Protein AF-A0A4R1N3R1-F1 (afdb_monomer)

Radius of gyration: 26.17 Å; Cα contacts (8 Å, |Δi|>4): 102; chains: 1; bounding box: 60×16×81 Å

Sequence (112 aa):
MNLKKDTLIFSSVMTQFKNKAIEKIGTNLRKSLLKLYGIIILFLGILYVPLIAYGTNDEIRHMTYAPIWRLKTNIVINNQPLYYTLDSNRIIITFIAITLITSALYLSISRE

Foldseek 3Di:
DPVVVVVVVVVVVVVVVVVVVLVVVLVVVLVVLVVVLVVVCCCDVAAWFWKFKAWPVRDGDDIGTGGPVCQPDQDQDPNTTIGIDTPVVVNVVVNVVSVVVSVVVNVVSVVD

pLDDT: mean 79.64, std 8.87, range [49.47, 93.44]

Solvent-accessible surface area (backbone atoms only — not comparable to full-atom values): 6261 Å² total; per-residue (Å²): 134,64,67,72,59,56,52,53,52,50,53,53,52,52,50,53,53,52,51,56,50,52,53,55,49,45,55,51,51,49,55,51,52,54,52,51,48,53,52,52,49,48,44,48,71,48,55,41,28,53,28,39,29,28,41,94,80,74,44,82,73,50,75,47,75,40,39,59,82,55,50,80,47,78,46,73,60,92,94,38,64,28,47,40,44,75,42,60,69,58,51,52,52,52,53,50,51,54,50,51,52,51,49,52,53,51,50,56,62,64,75,113

Secondary structure (DSSP, 8-state):
--HHHHHHHHHHHHHHHHHHHHHHHHHHHHHHHHHHHHHHHHIIIIISEEEEEE-TTS-EEEEEEE-GGGGG--EEETTEEEEEEE-HHHHHHHHHHHHHHHHHHHHHTT--

Structure (mmCIF, N/CA/C/O backbone):
data_AF-A0A4R1N3R1-F1
#
_entry.id   AF-A0A4R1N3R1-F1
#
loop_
_atom_site.group_PDB
_atom_site.id
_atom_site.type_symbol
_atom_site.label_atom_id
_atom_site.label_alt_id
_atom_site.label_comp_id
_atom_site.label_asym_id
_atom_site.label_entity_id
_atom_site.label_seq_id
_atom_site.pdbx_PDB_ins_code
_atom_site.Cartn_x
_atom_site.Cartn_y
_atom_site.Cartn_z
_atom_site.occupancy
_atom_site.B_iso_or_equiv
_atom_site.auth_seq_id
_atom_site.auth_comp_id
_atom_site.auth_asym_id
_atom_site.auth_atom_id
_atom_site.pdbx_PDB_model_num
ATOM 1 N N . MET A 1 1 ? -38.010 6.394 48.567 1.00 60.09 1 MET A N 1
ATOM 2 C CA . MET A 1 1 ? -37.451 6.489 47.201 1.00 60.09 1 MET A CA 1
ATOM 3 C C . MET A 1 1 ? -36.286 7.469 47.255 1.00 60.09 1 MET A C 1
ATOM 5 O O . MET A 1 1 ? -36.504 8.617 47.620 1.00 60.09 1 MET A O 1
ATOM 9 N N . ASN A 1 2 ? -35.045 6.999 47.090 1.00 73.50 2 ASN A N 1
ATOM 10 C CA . ASN A 1 2 ? -33.847 7.806 47.352 1.00 73.50 2 ASN A CA 1
ATOM 11 C C . ASN A 1 2 ? -33.326 8.388 46.031 1.00 73.50 2 ASN A C 1
ATOM 13 O O . ASN A 1 2 ? -32.424 7.836 45.406 1.00 73.50 2 ASN A O 1
ATOM 17 N N . LEU A 1 3 ? -33.925 9.512 45.630 1.00 74.12 3 LEU A N 1
ATOM 18 C CA . LEU A 1 3 ? -33.719 10.201 44.347 1.00 74.12 3 LEU A CA 1
ATOM 19 C C . LEU A 1 3 ? -32.240 10.417 43.974 1.00 74.12 3 LEU A C 1
ATOM 21 O O . LEU A 1 3 ? -31.893 10.437 42.794 1.00 74.12 3 LEU A O 1
ATOM 25 N N . LYS A 1 4 ? -31.349 10.542 44.965 1.00 75.44 4 LYS A N 1
ATOM 26 C CA . LYS A 1 4 ? -29.905 10.736 44.759 1.00 75.44 4 LYS A CA 1
ATOM 27 C C . LYS A 1 4 ? -29.178 9.455 44.327 1.00 75.44 4 LYS A C 1
ATOM 29 O O . LYS A 1 4 ? -28.208 9.512 43.578 1.00 75.44 4 LYS A O 1
ATOM 34 N N . LYS A 1 5 ? -29.639 8.290 44.791 1.00 76.06 5 LYS A N 1
ATOM 35 C CA . LYS A 1 5 ? -29.082 6.985 44.407 1.00 76.06 5 LYS A CA 1
ATOM 36 C C . LYS A 1 5 ? -29.523 6.606 42.995 1.00 76.06 5 LYS A C 1
ATOM 38 O O . LYS A 1 5 ? -28.704 6.152 42.203 1.00 76.06 5 LYS A O 1
ATOM 43 N N . ASP A 1 6 ? -30.783 6.873 42.669 1.00 76.56 6 ASP A N 1
ATOM 44 C CA . ASP A 1 6 ? -31.359 6.538 41.365 1.00 76.56 6 ASP A CA 1
ATOM 45 C C . ASP A 1 6 ? -30.745 7.394 40.240 1.00 76.56 6 ASP A C 1
ATOM 47 O O . ASP A 1 6 ? -30.438 6.888 39.161 1.00 76.56 6 ASP A O 1
ATOM 51 N N . THR A 1 7 ? -30.446 8.669 40.518 1.00 80.12 7 THR A N 1
ATOM 52 C CA . THR A 1 7 ? -29.744 9.570 39.582 1.00 80.12 7 THR A CA 1
ATOM 53 C C . THR A 1 7 ? -28.286 9.171 39.333 1.00 80.12 7 THR A C 1
ATOM 55 O O . THR A 1 7 ? -27.823 9.251 38.195 1.00 80.12 7 THR A O 1
ATOM 58 N N . LEU A 1 8 ? -27.569 8.691 40.355 1.00 81.69 8 LEU A N 1
ATOM 59 C CA . LEU A 1 8 ? -26.197 8.181 40.208 1.00 81.69 8 LEU A CA 1
ATOM 60 C C . LEU A 1 8 ? -26.137 6.879 39.399 1.00 81.69 8 LEU A C 1
ATOM 62 O O . LEU A 1 8 ? -25.240 6.699 38.577 1.00 81.69 8 LEU A O 1
ATOM 66 N N . ILE A 1 9 ? -27.099 5.978 39.608 1.00 82.94 9 ILE A N 1
ATOM 67 C CA . ILE A 1 9 ? -27.192 4.734 38.834 1.00 82.94 9 ILE A CA 1
ATOM 68 C C . ILE A 1 9 ? -27.483 5.066 37.370 1.00 82.94 9 ILE A C 1
ATOM 70 O O . ILE A 1 9 ? -26.813 4.553 36.475 1.00 82.94 9 ILE A O 1
ATOM 74 N N . PHE A 1 10 ? -28.425 5.976 37.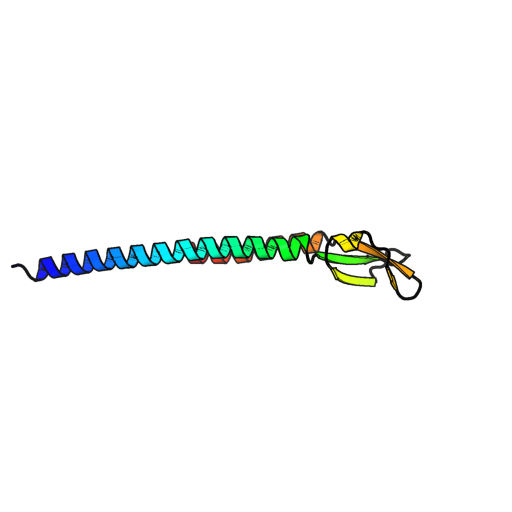117 1.00 81.81 10 PHE A N 1
ATOM 75 C CA . PHE A 1 10 ? -28.771 6.378 35.760 1.00 81.81 10 PHE A CA 1
ATOM 76 C C . PHE A 1 10 ? -27.595 7.035 35.017 1.00 81.81 10 PHE A C 1
ATOM 78 O O . PHE A 1 10 ? -27.327 6.685 33.868 1.00 81.81 10 PHE A O 1
ATOM 85 N N . SER A 1 11 ? -26.840 7.933 35.664 1.00 80.94 11 SER A N 1
ATOM 86 C CA . SER A 1 11 ? -25.677 8.577 35.033 1.00 80.94 11 SER A CA 1
ATOM 87 C C . SER A 1 11 ? -24.543 7.588 34.740 1.00 80.94 11 SER A C 1
ATOM 89 O O . SER A 1 11 ? -23.940 7.643 33.665 1.00 80.94 11 SER A O 1
ATOM 91 N N . SER A 1 12 ? -24.290 6.640 35.647 1.00 85.44 12 SER A N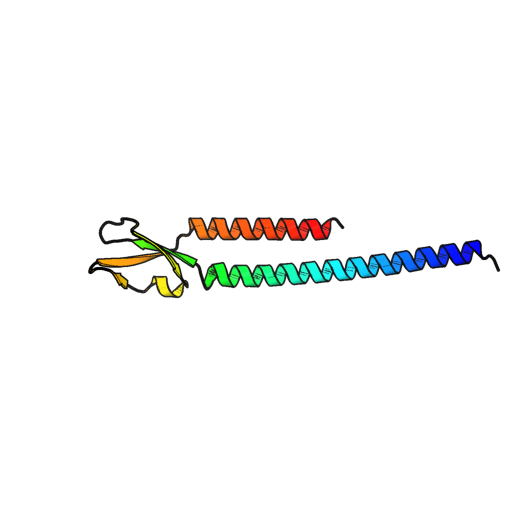 1
ATOM 92 C CA . SER A 1 12 ? -23.301 5.574 35.459 1.00 85.44 12 SER A CA 1
ATOM 93 C C . SER A 1 12 ? -23.661 4.675 34.273 1.00 85.44 12 SER A C 1
ATOM 95 O O . SER A 1 12 ? -22.837 4.465 33.380 1.00 85.44 12 SER A O 1
ATOM 97 N N . VAL A 1 13 ? -24.919 4.232 34.205 1.00 85.69 13 VAL A N 1
ATOM 98 C CA . VAL A 1 13 ? -25.436 3.400 33.111 1.00 85.69 13 VAL A CA 1
ATOM 99 C C . VAL A 1 13 ? -25.352 4.146 31.777 1.00 85.69 13 VAL A C 1
ATOM 101 O O . VAL A 1 13 ? -24.844 3.603 30.795 1.00 85.69 13 VAL A O 1
ATOM 104 N N . MET A 1 14 ? -25.760 5.417 31.737 1.00 83.62 14 MET A N 1
ATOM 105 C CA . MET A 1 14 ? 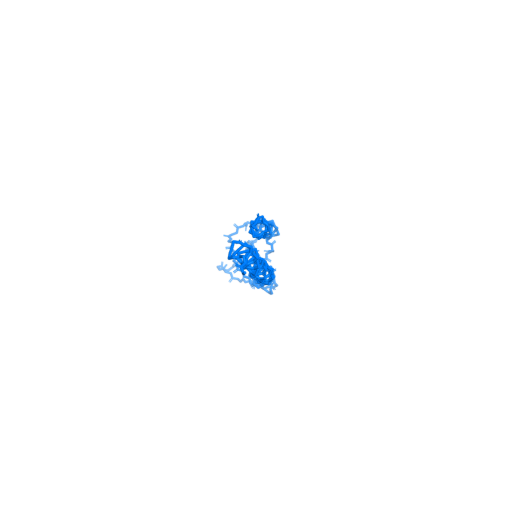-25.693 6.231 30.520 1.00 83.62 14 MET A CA 1
ATOM 106 C C . MET A 1 14 ? -24.248 6.436 30.035 1.00 83.62 14 MET A C 1
ATOM 108 O O . MET A 1 14 ? -23.975 6.390 28.834 1.00 83.62 14 MET A O 1
ATOM 112 N N . THR A 1 15 ? -23.300 6.594 30.963 1.00 85.56 15 THR A N 1
ATOM 113 C CA . THR A 1 15 ? -21.867 6.707 30.647 1.00 85.56 15 THR A CA 1
ATOM 114 C C . THR A 1 15 ? -21.322 5.404 30.058 1.00 85.56 15 THR A C 1
ATOM 116 O O . THR A 1 15 ? -20.609 5.427 29.054 1.00 85.56 15 THR A O 1
ATOM 119 N N . GLN A 1 16 ? -21.716 4.255 30.612 1.00 82.56 16 GLN A N 1
ATOM 120 C CA . GLN A 1 16 ? -21.322 2.943 30.096 1.00 82.56 16 GLN A CA 1
ATOM 121 C C . GLN A 1 16 ? -21.844 2.709 28.669 1.00 82.56 16 GLN A C 1
ATOM 123 O O . GLN A 1 16 ? -21.100 2.233 27.807 1.00 82.56 16 GLN A O 1
ATOM 128 N N . PHE A 1 17 ? -23.094 3.091 28.387 1.00 87.38 17 PHE A N 1
ATOM 129 C CA . PHE A 1 17 ? -23.659 3.007 27.038 1.00 87.38 17 PHE A CA 1
ATOM 130 C C . PHE A 1 17 ? -22.931 3.911 26.043 1.00 87.38 17 PHE A C 1
ATOM 132 O O . PHE A 1 17 ? -22.614 3.469 24.936 1.00 87.38 17 PHE A O 1
ATOM 139 N N . LYS A 1 18 ? -22.620 5.151 26.439 1.00 83.00 18 LYS A N 1
ATOM 140 C CA . LYS A 1 18 ? -21.865 6.091 25.603 1.00 83.00 18 LYS A CA 1
ATOM 141 C C . LYS A 1 18 ? -20.480 5.540 25.254 1.00 83.00 18 LYS A C 1
ATOM 143 O O . LYS A 1 18 ? -20.115 5.532 24.081 1.00 83.00 18 LYS A O 1
ATOM 148 N N . ASN A 1 19 ? -19.752 5.009 26.236 1.00 84.44 19 ASN A N 1
ATOM 149 C CA . ASN A 1 19 ? -18.418 4.443 26.017 1.00 84.44 19 ASN A CA 1
ATOM 150 C C . ASN A 1 19 ? -18.463 3.232 25.077 1.00 84.44 19 ASN A C 1
ATOM 152 O O . ASN A 1 19 ? -17.681 3.154 24.133 1.00 84.44 19 ASN A O 1
ATOM 156 N N . LYS A 1 20 ? -19.445 2.340 25.254 1.00 82.06 20 LYS A N 1
ATOM 157 C CA . LYS A 1 20 ? -19.635 1.179 24.372 1.00 82.06 20 LYS A CA 1
ATOM 158 C C . LYS A 1 20 ? -19.974 1.582 22.931 1.00 82.06 20 LYS A C 1
ATOM 160 O O . LYS A 1 20 ? -19.567 0.908 21.984 1.00 82.06 20 LYS A O 1
ATOM 165 N N . ALA A 1 21 ? -20.716 2.676 22.743 1.00 81.81 21 ALA A N 1
ATOM 166 C CA . ALA A 1 21 ? -21.002 3.216 21.416 1.00 81.81 21 ALA A CA 1
ATOM 167 C C . ALA A 1 21 ? -19.743 3.799 20.749 1.00 81.81 21 ALA A C 1
ATOM 169 O O . ALA A 1 21 ? -19.494 3.506 19.580 1.00 81.81 21 ALA A O 1
ATOM 170 N N . ILE A 1 22 ? -18.929 4.556 21.493 1.00 82.56 22 ILE A N 1
ATOM 171 C CA . ILE A 1 22 ? -17.659 5.126 21.009 1.00 82.56 22 ILE A CA 1
ATOM 172 C C . ILE A 1 22 ? -16.687 4.013 20.603 1.00 82.56 22 ILE A C 1
ATOM 174 O O . ILE A 1 22 ? -16.153 4.036 19.496 1.00 82.56 22 ILE A O 1
ATOM 178 N N . GLU A 1 23 ? -16.544 2.976 21.428 1.00 83.56 23 GLU A N 1
ATOM 179 C CA . GLU A 1 23 ? -15.693 1.819 21.132 1.00 83.56 23 GLU A CA 1
ATOM 180 C C . GLU A 1 23 ? -16.141 1.091 19.849 1.00 83.56 23 GLU A C 1
ATOM 182 O O . GLU A 1 23 ? -15.334 0.736 18.979 1.00 83.56 23 GLU A O 1
ATOM 187 N N . LYS A 1 24 ? -17.457 0.922 19.668 1.00 84.31 24 LYS A N 1
ATOM 188 C CA . LYS A 1 24 ? -18.025 0.327 18.450 1.00 84.31 24 LYS A CA 1
ATOM 189 C C . LYS A 1 24 ? -17.766 1.188 17.205 1.00 84.31 24 LYS A C 1
ATOM 191 O O . LYS A 1 24 ? -17.544 0.648 16.122 1.00 84.31 24 LYS A O 1
ATOM 196 N N . ILE A 1 25 ? -17.782 2.514 17.333 1.00 84.81 25 ILE A N 1
ATOM 197 C CA . ILE A 1 25 ? -17.457 3.435 16.233 1.00 84.81 25 ILE A CA 1
ATOM 198 C C . ILE A 1 25 ? -15.962 3.352 15.897 1.00 84.81 25 ILE A C 1
ATOM 200 O O . ILE A 1 25 ? -15.616 3.145 14.731 1.00 84.81 25 ILE A O 1
ATOM 204 N N . GLY A 1 26 ? -15.085 3.414 16.904 1.00 84.12 26 GLY A N 1
ATOM 205 C CA . GLY A 1 26 ? -13.633 3.317 16.728 1.00 84.12 26 GLY A CA 1
ATOM 206 C C . GLY A 1 26 ? -13.208 2.007 16.058 1.00 84.12 26 GLY A C 1
ATOM 207 O O . GLY A 1 26 ? -12.426 2.008 15.106 1.00 84.12 26 GLY A O 1
ATOM 208 N N . THR A 1 27 ? -13.789 0.878 16.469 1.00 85.38 27 THR A N 1
ATOM 209 C CA . THR A 1 27 ? -13.514 -0.433 15.852 1.00 85.38 27 THR A CA 1
ATOM 210 C C . THR A 1 27 ? -13.963 -0.518 14.389 1.00 85.38 27 THR A C 1
ATOM 212 O O . THR A 1 27 ? -13.243 -1.082 13.559 1.00 85.38 27 THR A O 1
ATOM 215 N N . ASN A 1 28 ? -15.113 0.060 14.031 1.00 87.75 28 ASN A N 1
ATOM 216 C CA . ASN A 1 28 ? -15.577 0.104 12.640 1.00 87.75 28 ASN A CA 1
ATOM 217 C C . ASN A 1 28 ? -14.699 1.004 11.760 1.00 87.75 28 ASN A C 1
ATOM 219 O O . ASN A 1 28 ? -14.361 0.614 10.639 1.00 87.75 28 ASN A O 1
ATOM 223 N N . LEU A 1 29 ? -14.277 2.162 12.276 1.00 88.00 29 LEU A N 1
ATOM 224 C CA . LEU A 1 29 ? -13.359 3.068 11.581 1.00 88.00 29 LEU A CA 1
ATOM 225 C C . LEU A 1 29 ? -12.017 2.392 11.289 1.00 88.00 29 LEU A C 1
ATOM 227 O O . LEU A 1 29 ? -11.558 2.418 10.149 1.00 88.00 29 LEU A O 1
ATOM 231 N N . ARG A 1 30 ? -11.433 1.695 12.272 1.00 86.12 30 ARG A N 1
ATOM 232 C CA . ARG A 1 30 ? -10.183 0.933 12.094 1.00 86.12 30 ARG A CA 1
ATOM 233 C C . ARG A 1 30 ? -10.303 -0.135 11.006 1.00 86.12 30 ARG A C 1
ATOM 235 O O . ARG A 1 30 ? -9.432 -0.240 10.145 1.00 86.12 30 ARG A O 1
ATOM 242 N N . LYS A 1 31 ? -11.404 -0.897 10.994 1.00 88.62 31 LYS A N 1
ATOM 243 C CA . LYS A 1 31 ? -11.676 -1.886 9.934 1.00 88.62 31 LYS A CA 1
ATOM 244 C C . LYS A 1 31 ? -11.777 -1.229 8.558 1.00 88.62 31 LYS A C 1
ATOM 246 O O . LYS A 1 31 ? -11.253 -1.773 7.590 1.00 88.62 31 LYS A O 1
ATOM 251 N N . SER A 1 32 ? -12.445 -0.080 8.461 1.00 90.75 32 SER A N 1
ATOM 252 C CA . SER A 1 32 ? -12.560 0.666 7.205 1.00 90.75 32 SER A CA 1
ATOM 253 C C . SER A 1 32 ? -11.205 1.190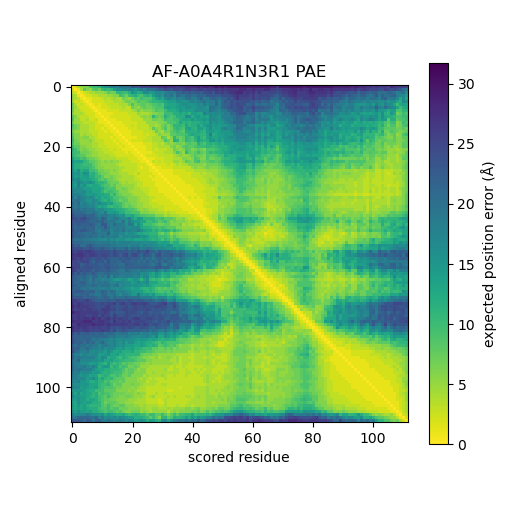 6.726 1.00 90.75 32 SER A C 1
ATOM 255 O O . SER A 1 32 ? -10.891 1.073 5.544 1.00 90.75 32 SER A O 1
ATOM 257 N N . LEU A 1 33 ? -10.378 1.701 7.642 1.00 90.19 33 LEU A N 1
ATOM 258 C CA . LEU A 1 33 ? -9.038 2.207 7.344 1.00 90.19 33 LEU A CA 1
ATOM 259 C C . LEU A 1 33 ? -8.135 1.107 6.768 1.00 90.19 33 LEU A C 1
ATOM 261 O O . LEU A 1 33 ? -7.479 1.319 5.753 1.00 90.19 33 LEU A O 1
ATOM 265 N N . LEU A 1 34 ? -8.158 -0.093 7.358 1.00 89.75 34 LEU A N 1
ATOM 266 C CA . LEU A 1 34 ? -7.391 -1.242 6.861 1.00 89.75 34 LEU A CA 1
ATOM 267 C C . LEU A 1 34 ? -7.853 -1.705 5.472 1.00 89.75 34 LEU A C 1
ATOM 269 O O . LEU A 1 34 ? -7.026 -2.045 4.628 1.00 89.75 34 LEU A O 1
ATOM 273 N N . LYS A 1 35 ? -9.166 -1.687 5.206 1.00 92.38 35 LYS A N 1
ATOM 274 C CA . LYS A 1 35 ? -9.700 -1.990 3.868 1.00 92.38 35 LYS A CA 1
ATOM 275 C C . LYS A 1 35 ? -9.230 -0.967 2.837 1.00 92.38 35 LYS A C 1
ATOM 277 O O . LYS A 1 35 ? -8.779 -1.353 1.762 1.00 92.38 35 LYS A O 1
ATOM 282 N N . LEU A 1 36 ? -9.311 0.322 3.174 1.00 91.44 36 LEU A N 1
ATOM 283 C CA . LEU A 1 36 ? -8.863 1.411 2.308 1.00 91.44 36 LEU A CA 1
ATOM 284 C C . LEU A 1 36 ? -7.361 1.300 2.013 1.00 91.44 36 LEU A C 1
ATOM 286 O O . LEU A 1 36 ? -6.956 1.414 0.861 1.00 91.44 36 LEU A O 1
ATOM 290 N N . TYR A 1 37 ? -6.554 1.000 3.032 1.00 89.38 37 TYR A N 1
ATOM 291 C CA . TYR A 1 37 ? -5.125 0.739 2.879 1.00 89.38 37 TYR A CA 1
ATOM 292 C C . TYR A 1 37 ? -4.850 -0.394 1.885 1.00 89.38 37 TYR A C 1
ATOM 294 O O . TYR A 1 37 ? -4.071 -0.211 0.952 1.00 89.38 37 TYR A O 1
ATOM 302 N N . GLY A 1 38 ? -5.540 -1.532 2.022 1.00 87.38 38 GLY A N 1
ATOM 303 C CA . GLY A 1 38 ? -5.405 -2.652 1.086 1.00 87.38 38 GLY A CA 1
ATOM 304 C C . GLY A 1 38 ? -5.747 -2.272 -0.360 1.00 87.38 38 GLY A C 1
ATOM 305 O O . GLY A 1 38 ? -5.022 -2.644 -1.280 1.00 87.38 38 GLY A O 1
ATOM 306 N N . ILE A 1 39 ? -6.806 -1.480 -0.561 1.00 91.06 39 ILE A N 1
ATOM 307 C CA . ILE A 1 39 ? -7.194 -0.970 -1.885 1.00 91.06 39 ILE A CA 1
ATOM 308 C C . ILE A 1 39 ? -6.094 -0.067 -2.456 1.00 91.06 39 ILE A C 1
ATOM 310 O O . ILE A 1 39 ? -5.657 -0.277 -3.584 1.00 91.06 39 ILE A O 1
ATOM 314 N N . ILE A 1 40 ? -5.604 0.902 -1.682 1.00 87.12 40 ILE A N 1
ATOM 315 C CA . ILE A 1 40 ? -4.565 1.845 -2.126 1.00 87.12 40 ILE A CA 1
ATOM 316 C C . ILE A 1 40 ? -3.286 1.105 -2.527 1.00 87.12 40 ILE A C 1
ATOM 318 O O . ILE A 1 40 ? -2.728 1.372 -3.591 1.00 87.12 40 ILE A O 1
ATOM 322 N N . ILE A 1 41 ? -2.848 0.151 -1.703 1.00 86.25 41 ILE A N 1
ATOM 323 C CA . ILE A 1 41 ? -1.674 -0.686 -1.969 1.00 86.25 41 ILE A CA 1
ATOM 324 C C . ILE A 1 41 ? -1.844 -1.466 -3.278 1.00 86.25 41 ILE A C 1
ATOM 326 O O . ILE A 1 41 ? -0.913 -1.539 -4.074 1.00 86.25 41 ILE A O 1
ATOM 330 N N . LEU A 1 42 ? -3.032 -2.016 -3.535 1.00 84.38 42 LEU A N 1
ATOM 331 C CA . LEU A 1 42 ? -3.314 -2.752 -4.766 1.00 84.38 42 LEU A CA 1
ATOM 332 C C . LEU A 1 42 ? -3.260 -1.842 -6.004 1.00 84.38 42 LEU A C 1
ATOM 334 O O . LEU A 1 42 ? -2.641 -2.198 -7.008 1.00 84.38 42 LEU A O 1
ATOM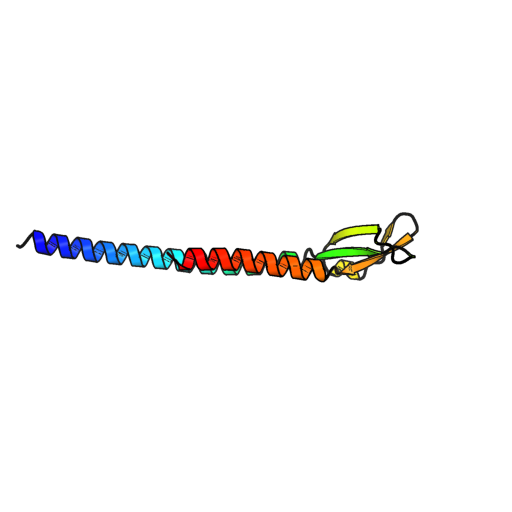 338 N N . PHE A 1 43 ? -3.847 -0.645 -5.931 1.00 83.81 43 PHE A N 1
ATOM 339 C CA . PHE A 1 43 ? -3.812 0.309 -7.042 1.00 83.81 43 PHE A CA 1
ATOM 340 C C . PHE A 1 43 ? -2.399 0.838 -7.316 1.00 83.81 43 PHE A C 1
ATOM 342 O O . PHE A 1 43 ? -1.959 0.831 -8.464 1.00 83.81 43 PHE A O 1
ATOM 349 N N . LEU A 1 44 ? -1.657 1.243 -6.286 1.00 77.50 44 LEU A N 1
ATOM 350 C CA . LEU A 1 44 ? -0.320 1.825 -6.455 1.00 77.50 44 LEU A CA 1
ATOM 351 C C . LEU A 1 44 ? 0.782 0.777 -6.664 1.00 77.50 44 LEU A C 1
ATOM 353 O O . LEU A 1 44 ? 1.792 1.066 -7.295 1.00 77.50 44 LEU A O 1
ATOM 357 N N . GLY A 1 45 ? 0.601 -0.443 -6.158 1.00 68.00 45 GLY A N 1
ATOM 358 C CA . GLY A 1 45 ? 1.585 -1.519 -6.275 1.00 68.00 45 GLY A CA 1
ATOM 359 C C . GLY A 1 45 ? 1.454 -2.368 -7.538 1.00 68.00 45 GLY A C 1
ATOM 360 O O . GLY A 1 45 ? 2.430 -2.989 -7.948 1.00 68.00 45 GLY A O 1
ATOM 361 N N . ILE A 1 46 ? 0.268 -2.416 -8.156 1.00 70.19 46 ILE A N 1
ATOM 362 C CA . ILE A 1 46 ? -0.009 -3.315 -9.291 1.00 70.19 46 ILE A CA 1
ATOM 363 C C . ILE A 1 46 ? -0.504 -2.534 -10.510 1.00 70.19 46 ILE A C 1
ATOM 365 O O . ILE A 1 46 ? -0.029 -2.748 -11.629 1.00 70.19 46 ILE A O 1
ATOM 369 N N . LEU A 1 47 ? -1.459 -1.623 -10.308 1.00 78.19 47 LEU A N 1
ATOM 370 C CA . LEU A 1 47 ? -2.148 -0.945 -11.409 1.00 78.19 47 LEU A CA 1
ATOM 371 C C . LEU A 1 47 ? -1.426 0.317 -11.888 1.00 78.19 47 LEU A C 1
ATOM 373 O O . LEU A 1 47 ? -1.633 0.710 -13.030 1.00 78.19 47 LEU A O 1
ATOM 377 N N . TYR A 1 48 ? -0.599 0.955 -11.060 1.00 80.06 48 TYR A N 1
ATOM 378 C CA . TYR A 1 48 ? 0.028 2.236 -11.395 1.00 80.06 48 TYR A CA 1
ATOM 379 C C . TYR A 1 48 ? 1.409 2.370 -10.738 1.00 80.06 48 TYR A C 1
ATOM 381 O O . TYR A 1 48 ? 1.576 3.036 -9.719 1.00 80.06 48 TYR A O 1
ATOM 389 N N . VAL A 1 49 ? 2.409 1.714 -11.329 1.00 80.44 49 VAL A N 1
ATOM 390 C CA . VAL A 1 49 ? 3.786 1.693 -10.823 1.00 80.44 49 VAL A CA 1
ATOM 391 C C . VAL A 1 49 ? 4.664 2.730 -11.538 1.00 80.44 49 VAL A C 1
ATOM 393 O O . VAL A 1 49 ? 4.459 3.007 -12.724 1.00 80.44 49 VAL A O 1
ATOM 396 N N . PRO A 1 50 ? 5.644 3.329 -10.841 1.00 81.12 50 PRO A N 1
ATOM 397 C CA . PRO A 1 50 ? 6.629 4.197 -11.467 1.00 81.12 50 PRO A CA 1
ATOM 398 C C . PRO A 1 50 ? 7.538 3.376 -12.387 1.00 81.12 50 PRO A C 1
ATOM 400 O O . PRO A 1 50 ? 8.171 2.405 -11.965 1.00 81.12 50 PRO A O 1
ATOM 403 N N . LEU A 1 51 ? 7.599 3.785 -13.650 1.00 79.38 51 LEU A N 1
ATOM 404 C CA . LEU A 1 51 ? 8.456 3.206 -14.671 1.00 79.38 51 LEU A CA 1
ATOM 405 C C . LEU A 1 51 ? 9.496 4.230 -15.129 1.00 79.38 51 LEU A C 1
ATOM 407 O O . LEU A 1 51 ? 9.177 5.399 -15.380 1.00 79.38 51 LEU A O 1
ATOM 411 N N . ILE A 1 52 ? 10.732 3.767 -15.279 1.00 79.56 52 ILE A N 1
ATOM 412 C CA . ILE A 1 52 ? 11.832 4.529 -15.868 1.00 79.56 52 ILE A CA 1
ATOM 413 C C . ILE A 1 52 ? 11.985 4.073 -17.313 1.00 79.56 52 ILE A C 1
ATOM 415 O O . ILE A 1 52 ? 12.074 2.877 -17.581 1.00 79.56 52 ILE A O 1
ATOM 419 N N . ALA A 1 53 ? 11.983 5.023 -18.245 1.00 76.06 53 ALA A N 1
ATOM 420 C CA . ALA A 1 53 ? 12.244 4.755 -19.649 1.00 76.06 53 ALA A CA 1
ATOM 421 C C . ALA A 1 53 ? 13.717 5.043 -19.963 1.00 76.06 53 ALA A C 1
ATOM 423 O O . ALA A 1 53 ? 14.176 6.184 -19.819 1.00 76.06 53 ALA A O 1
ATOM 424 N N . TYR A 1 54 ? 14.434 4.015 -20.411 1.00 73.94 54 TYR A N 1
ATOM 425 C CA . TYR A 1 54 ? 15.826 4.122 -20.845 1.00 73.94 54 TYR A CA 1
ATOM 426 C C . TYR A 1 54 ? 15.921 4.250 -22.364 1.00 73.94 54 TYR A C 1
ATOM 428 O O . TYR A 1 54 ? 15.181 3.587 -23.093 1.00 73.94 54 TYR A O 1
ATOM 436 N N . GLY A 1 55 ? 16.818 5.122 -22.832 1.00 72.69 55 GLY A N 1
ATOM 437 C CA . GLY A 1 55 ? 17.219 5.192 -24.239 1.00 72.69 55 GLY A CA 1
ATOM 438 C C . GLY A 1 55 ? 18.349 4.214 -24.577 1.00 72.69 55 GLY A C 1
ATOM 439 O O . GLY A 1 55 ? 18.836 3.485 -23.721 1.00 72.69 55 GLY A O 1
ATOM 440 N N . THR A 1 56 ? 18.821 4.244 -25.824 1.00 70.88 56 THR A N 1
ATOM 441 C CA . THR A 1 56 ? 19.833 3.315 -26.366 1.00 70.88 56 THR A CA 1
ATOM 442 C C . THR A 1 56 ? 21.202 3.343 -25.662 1.00 70.88 56 THR A C 1
ATOM 444 O O . THR A 1 56 ? 21.984 2.420 -25.854 1.00 70.88 56 THR A O 1
ATOM 447 N N . ASN A 1 57 ? 21.485 4.375 -24.857 1.00 74.88 57 ASN A N 1
ATOM 448 C CA . ASN A 1 57 ? 22.738 4.559 -24.108 1.00 74.88 57 ASN A CA 1
ATOM 449 C C . ASN A 1 57 ? 22.556 4.412 -22.581 1.00 74.88 57 ASN A C 1
ATOM 451 O O . ASN A 1 57 ? 23.321 5.002 -21.825 1.00 74.88 57 ASN A O 1
ATOM 455 N N . ASP A 1 58 ? 21.496 3.743 -22.111 1.00 67.50 58 ASP A N 1
ATOM 456 C CA . ASP A 1 58 ? 21.115 3.679 -20.682 1.00 67.50 58 ASP A CA 1
ATOM 457 C C . ASP A 1 58 ? 20.876 5.051 -20.020 1.00 67.50 58 ASP A C 1
ATOM 459 O O . ASP A 1 58 ? 20.775 5.189 -18.799 1.00 67.50 58 ASP A O 1
ATOM 463 N N . GLU A 1 59 ? 20.707 6.094 -20.830 1.00 73.75 59 GLU A N 1
ATOM 464 C CA . GLU A 1 59 ? 20.330 7.418 -20.358 1.00 73.75 59 GLU A CA 1
ATOM 465 C C . GLU A 1 59 ? 18.858 7.416 -19.927 1.00 73.75 59 GLU A C 1
ATOM 467 O O . GLU A 1 59 ? 17.962 7.020 -20.686 1.00 73.75 59 GLU A O 1
ATOM 472 N N . ILE A 1 60 ? 18.603 7.895 -18.705 1.00 71.88 60 ILE A N 1
ATOM 473 C CA . ILE A 1 60 ? 17.252 8.113 -18.183 1.00 71.88 60 ILE A CA 1
ATOM 474 C C . ILE A 1 60 ? 16.619 9.249 -18.987 1.00 71.88 60 ILE A C 1
ATOM 476 O O . ILE A 1 60 ? 16.970 10.414 -18.804 1.00 71.88 60 ILE A O 1
ATOM 480 N N . ARG A 1 61 ? 15.675 8.923 -19.876 1.00 72.44 61 ARG A N 1
ATOM 481 C CA . ARG A 1 61 ? 15.006 9.936 -20.708 1.00 72.44 61 ARG A CA 1
ATOM 482 C C . ARG A 1 61 ? 13.750 10.490 -20.071 1.00 72.44 61 ARG A C 1
ATOM 484 O O . ARG A 1 61 ? 13.484 11.684 -20.166 1.00 72.44 61 ARG A O 1
ATOM 491 N N . HIS A 1 62 ? 12.939 9.619 -19.482 1.00 74.19 62 HIS A N 1
ATOM 492 C CA . HIS A 1 62 ? 11.636 10.018 -18.973 1.00 74.19 62 HIS A CA 1
ATOM 493 C C . HIS A 1 62 ? 11.152 9.070 -17.880 1.00 74.19 62 HIS A C 1
ATOM 495 O O . HIS A 1 62 ? 11.383 7.863 -17.930 1.00 74.19 62 HIS A O 1
ATOM 501 N N . MET A 1 63 ? 10.420 9.625 -16.918 1.00 74.06 63 MET A N 1
ATOM 502 C CA . MET A 1 63 ? 9.761 8.872 -15.862 1.00 74.06 63 MET A CA 1
ATOM 503 C C . MET A 1 63 ? 8.247 8.951 -16.057 1.00 74.06 63 MET A C 1
ATOM 505 O O . MET A 1 63 ? 7.695 10.035 -16.229 1.00 74.06 63 MET A O 1
ATOM 509 N N . THR A 1 64 ? 7.558 7.814 -16.049 1.00 77.94 64 THR A N 1
ATOM 510 C CA . THR A 1 64 ? 6.098 7.779 -16.204 1.00 77.94 64 THR A CA 1
ATOM 511 C C . THR A 1 64 ? 5.471 6.810 -15.217 1.00 77.94 64 THR A C 1
ATOM 513 O O . THR A 1 64 ? 6.110 5.855 -14.790 1.00 77.94 64 THR A O 1
ATOM 516 N N . TYR A 1 65 ? 4.218 7.047 -14.849 1.00 79.31 65 TYR A N 1
ATOM 517 C CA . TYR A 1 65 ? 3.447 6.087 -14.071 1.00 79.31 65 TYR A CA 1
ATOM 518 C C . TYR A 1 65 ? 2.576 5.287 -15.023 1.00 79.31 65 TYR A C 1
ATOM 520 O O . TYR A 1 65 ? 1.795 5.857 -15.786 1.00 79.31 65 TYR A O 1
ATOM 528 N N . ALA A 1 66 ? 2.727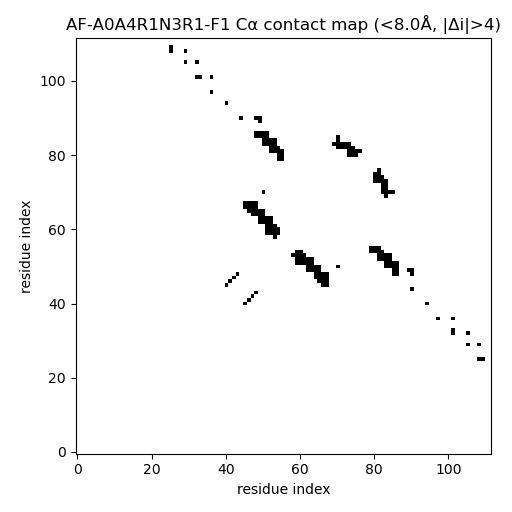 3.970 -14.992 1.00 80.00 66 ALA A N 1
ATOM 529 C CA . ALA A 1 66 ? 1.962 3.090 -15.852 1.00 80.00 66 ALA A CA 1
ATOM 530 C C . ALA A 1 66 ? 1.687 1.759 -15.148 1.00 80.00 66 ALA A C 1
ATOM 532 O O . ALA A 1 66 ? 2.368 1.397 -14.189 1.00 80.00 66 ALA A O 1
ATOM 533 N N . PRO A 1 67 ? 0.695 1.000 -15.616 1.00 80.44 67 PRO A N 1
ATOM 534 C CA . PRO A 1 67 ? 0.444 -0.318 -15.068 1.00 80.44 67 PRO A CA 1
ATOM 535 C C . PRO A 1 67 ? 1.591 -1.294 -15.327 1.00 80.44 67 PRO A C 1
ATOM 537 O O . PRO A 1 67 ? 2.254 -1.237 -16.366 1.00 80.44 67 PRO A O 1
ATOM 540 N N . ILE A 1 68 ? 1.768 -2.249 -14.408 1.00 78.94 68 ILE A N 1
ATOM 541 C CA . ILE A 1 68 ? 2.901 -3.186 -14.410 1.00 78.94 68 ILE A CA 1
ATOM 542 C C . ILE A 1 68 ? 3.001 -4.013 -15.705 1.00 78.94 68 ILE A C 1
ATOM 544 O O . ILE A 1 68 ? 4.093 -4.365 -16.142 1.00 78.94 68 ILE A O 1
ATOM 548 N N . TRP A 1 69 ? 1.888 -4.269 -16.401 1.00 75.88 69 TRP A N 1
ATOM 549 C CA . TRP A 1 69 ? 1.896 -5.008 -17.671 1.00 75.88 69 TRP A CA 1
ATOM 550 C C . TRP A 1 69 ? 2.540 -4.252 -18.845 1.00 75.88 69 TRP A C 1
ATOM 552 O O . TRP A 1 69 ? 2.857 -4.878 -19.855 1.00 75.88 69 TRP A O 1
ATOM 562 N N . ARG A 1 70 ? 2.796 -2.940 -18.731 1.00 73.38 70 ARG A N 1
ATOM 563 C CA . ARG A 1 70 ? 3.558 -2.174 -19.738 1.00 73.38 70 ARG A CA 1
ATOM 564 C C . ARG A 1 70 ? 5.074 -2.386 -19.672 1.00 73.38 70 ARG A C 1
ATOM 566 O O . ARG A 1 70 ? 5.776 -1.958 -20.580 1.00 73.38 70 ARG A O 1
ATOM 573 N N . LEU A 1 71 ? 5.589 -3.103 -18.671 1.00 68.81 71 LEU A N 1
ATOM 574 C CA . LEU A 1 71 ? 7.023 -3.413 -18.560 1.00 68.81 71 LEU A CA 1
ATOM 575 C C . LEU A 1 71 ? 7.591 -4.189 -19.758 1.00 68.81 71 LEU A C 1
ATOM 577 O O . LEU A 1 71 ? 8.783 -4.116 -20.021 1.00 68.81 71 LEU A O 1
ATOM 581 N N . LYS A 1 72 ? 6.756 -4.936 -20.490 1.00 64.19 72 LYS A N 1
ATOM 582 C CA . LYS A 1 72 ? 7.195 -5.767 -21.625 1.00 64.19 72 LYS A CA 1
ATOM 583 C C . LYS A 1 72 ? 7.015 -5.108 -22.995 1.00 64.19 72 LYS A C 1
ATOM 585 O O . LYS A 1 72 ? 7.245 -5.760 -24.009 1.00 64.19 72 LYS A O 1
ATOM 590 N N . THR A 1 73 ? 6.565 -3.856 -23.053 1.00 64.00 73 THR A N 1
ATOM 591 C CA . THR A 1 73 ? 6.322 -3.182 -24.333 1.00 64.00 73 THR A CA 1
ATOM 592 C C . THR A 1 73 ? 7.532 -2.357 -24.745 1.00 64.00 73 THR A C 1
ATOM 594 O O . THR A 1 73 ? 7.875 -1.396 -24.060 1.00 64.00 73 THR A O 1
ATOM 597 N N . ASN A 1 74 ? 8.127 -2.695 -25.890 1.00 64.00 74 ASN A N 1
ATOM 598 C CA . ASN A 1 74 ? 9.081 -1.824 -26.571 1.00 64.00 74 ASN A CA 1
ATOM 599 C C . ASN A 1 74 ? 8.287 -0.693 -27.221 1.00 64.00 74 ASN A C 1
ATOM 601 O O . ASN A 1 74 ? 7.505 -0.939 -28.142 1.00 64.00 74 ASN A O 1
ATOM 605 N N . ILE A 1 75 ? 8.449 0.529 -26.724 1.00 67.25 75 ILE A N 1
ATOM 606 C CA . ILE A 1 75 ? 7.795 1.701 -27.308 1.00 67.25 75 ILE A CA 1
ATOM 607 C C . ILE A 1 75 ? 8.862 2.494 -28.049 1.00 67.25 75 ILE A C 1
ATOM 609 O O . ILE A 1 75 ? 9.896 2.836 -27.484 1.00 67.25 75 ILE A O 1
ATOM 613 N N . VAL A 1 76 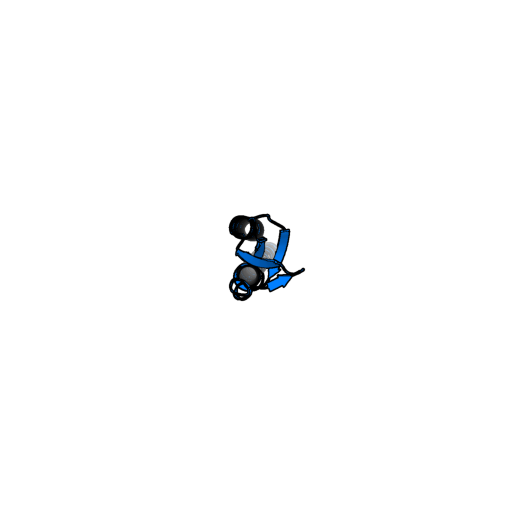? 8.624 2.775 -29.327 1.00 62.59 76 VAL A N 1
ATOM 614 C CA . VAL A 1 76 ? 9.509 3.630 -30.120 1.00 62.59 76 VAL A CA 1
ATOM 615 C C . VAL A 1 76 ? 8.993 5.060 -30.010 1.00 62.59 76 VAL A C 1
ATOM 617 O O . VAL A 1 76 ? 7.891 5.353 -30.469 1.00 62.59 76 VAL A O 1
ATOM 620 N N . ILE A 1 77 ? 9.770 5.950 -29.394 1.00 64.38 77 ILE A N 1
ATOM 621 C CA . ILE A 1 77 ? 9.485 7.393 -29.356 1.00 64.38 77 ILE A CA 1
ATOM 622 C C . ILE A 1 77 ? 10.666 8.093 -30.026 1.00 64.38 77 ILE A C 1
ATOM 624 O O . ILE A 1 77 ? 11.816 7.837 -29.676 1.00 64.38 77 ILE A O 1
ATOM 628 N N . ASN A 1 78 ? 10.397 8.954 -31.011 1.00 63.66 78 ASN A N 1
ATOM 629 C CA . ASN A 1 78 ? 11.421 9.672 -31.785 1.00 63.66 78 ASN A CA 1
ATOM 630 C C . ASN A 1 78 ? 12.505 8.752 -32.394 1.00 63.66 78 ASN A C 1
ATOM 632 O O . ASN A 1 78 ? 13.696 9.026 -32.266 1.00 63.66 78 ASN A O 1
ATOM 636 N N . ASN A 1 79 ? 12.102 7.655 -33.048 1.00 64.69 79 ASN A N 1
ATOM 637 C CA . ASN A 1 79 ? 13.000 6.679 -33.693 1.00 64.69 79 ASN A CA 1
ATOM 638 C C . ASN A 1 79 ? 13.988 5.944 -32.765 1.00 64.69 79 ASN A C 1
ATOM 640 O O . ASN A 1 79 ? 14.883 5.260 -33.258 1.00 64.69 79 ASN A O 1
ATOM 644 N N . GLN A 1 80 ? 13.823 6.027 -31.442 1.00 61.94 80 GLN A N 1
ATOM 645 C CA . GLN A 1 80 ? 14.644 5.281 -30.489 1.00 61.94 80 GLN A CA 1
ATOM 646 C C . GLN A 1 80 ? 13.805 4.250 -29.725 1.00 61.94 80 GLN A C 1
ATOM 648 O O . GLN A 1 80 ? 12.705 4.584 -29.271 1.00 61.94 80 GLN A O 1
ATOM 653 N N . PRO A 1 81 ? 14.289 3.001 -29.580 1.00 64.56 81 PRO A N 1
ATOM 654 C CA . PRO A 1 81 ? 13.620 2.007 -28.756 1.00 64.56 81 PRO A CA 1
ATOM 655 C C . PRO A 1 81 ? 13.757 2.405 -27.284 1.00 64.56 81 PRO A C 1
ATOM 657 O O . PRO A 1 81 ? 14.871 2.541 -26.781 1.00 64.56 81 PRO A O 1
ATOM 660 N N . LEU A 1 82 ? 12.629 2.602 -26.602 1.00 69.38 82 LEU A N 1
ATOM 661 C CA . LEU A 1 82 ? 12.596 2.756 -25.153 1.00 69.38 82 LEU A CA 1
ATOM 662 C C . LEU A 1 82 ? 12.169 1.452 -24.500 1.00 69.38 82 LEU A C 1
ATOM 664 O O . LEU A 1 82 ? 11.183 0.823 -24.901 1.00 69.38 82 LEU A O 1
ATOM 668 N N . TYR A 1 83 ? 12.897 1.105 -23.447 1.00 72.31 83 TYR A N 1
ATOM 669 C CA . TYR A 1 83 ? 12.579 -0.007 -22.568 1.00 72.31 83 TYR A CA 1
ATOM 670 C C . TYR A 1 83 ? 12.173 0.554 -21.211 1.00 72.31 83 TYR A C 1
ATOM 672 O O . TYR A 1 83 ? 12.841 1.441 -20.671 1.00 72.31 83 TYR A O 1
ATOM 680 N N . TYR A 1 84 ? 11.060 0.057 -20.676 1.00 75.75 84 TYR A N 1
ATOM 681 C CA . TYR A 1 84 ? 10.598 0.430 -19.346 1.00 75.75 84 TYR A CA 1
ATOM 682 C C . TYR A 1 84 ? 11.153 -0.534 -18.313 1.00 75.75 84 TYR A C 1
ATOM 684 O O . TYR A 1 84 ? 10.992 -1.747 -18.433 1.00 75.75 84 TYR A O 1
ATOM 692 N N . THR A 1 85 ? 11.729 0.011 -17.253 1.00 78.12 85 THR A N 1
ATOM 693 C CA . THR A 1 85 ? 12.056 -0.741 -16.046 1.00 78.12 85 THR A CA 1
ATOM 694 C C . THR A 1 85 ? 11.241 -0.223 -14.876 1.00 78.12 85 THR A C 1
ATOM 696 O O . THR A 1 85 ? 10.731 0.899 -14.872 1.00 78.12 85 THR A O 1
ATOM 699 N N . LEU A 1 86 ? 11.098 -1.076 -13.873 1.00 82.00 86 LEU A N 1
ATOM 700 C CA . LEU A 1 86 ? 10.368 -0.761 -12.662 1.00 82.00 86 LEU A CA 1
ATOM 701 C C . LEU A 1 86 ? 11.286 0.014 -11.707 1.00 82.00 86 LEU A C 1
ATOM 703 O O . LEU A 1 86 ? 12.373 -0.459 -11.374 1.00 82.00 86 LEU A O 1
ATOM 707 N N . ASP A 1 87 ? 10.847 1.190 -11.253 1.00 83.38 87 ASP A N 1
ATOM 708 C CA . ASP A 1 87 ? 11.567 1.973 -10.241 1.00 83.38 87 ASP A CA 1
ATOM 709 C C . ASP A 1 87 ? 11.271 1.407 -8.846 1.00 83.38 87 ASP A C 1
ATOM 711 O O . ASP A 1 87 ? 10.374 1.858 -8.125 1.00 83.38 87 ASP A O 1
ATOM 715 N N . SER A 1 88 ? 12.008 0.359 -8.480 1.00 80.38 88 SER A N 1
ATOM 716 C CA . SER A 1 88 ? 11.835 -0.351 -7.210 1.00 80.38 88 SER A CA 1
ATOM 717 C C . SER A 1 88 ? 12.037 0.562 -6.002 1.00 80.38 88 SER A C 1
ATOM 719 O O . SER A 1 88 ? 11.299 0.445 -5.023 1.00 80.38 88 SER A O 1
ATOM 721 N N . ASN A 1 89 ? 12.970 1.513 -6.084 1.00 83.69 89 ASN A N 1
ATOM 722 C CA . ASN A 1 89 ? 13.258 2.457 -5.008 1.00 83.69 89 ASN A CA 1
ATOM 723 C C . ASN A 1 89 ? 12.027 3.297 -4.678 1.00 83.69 89 ASN A C 1
ATOM 725 O O . ASN A 1 89 ? 11.636 3.403 -3.515 1.00 83.69 89 ASN A O 1
ATOM 729 N N . ARG A 1 90 ? 11.373 3.862 -5.696 1.00 82.88 90 ARG A N 1
ATOM 730 C CA . ARG A 1 90 ? 10.159 4.652 -5.473 1.00 82.88 90 ARG A CA 1
ATOM 731 C C . ARG A 1 90 ? 8.992 3.816 -5.004 1.00 82.88 90 ARG A C 1
ATOM 733 O O . ARG A 1 90 ? 8.272 4.280 -4.129 1.00 82.88 90 ARG A O 1
ATOM 740 N N . ILE A 1 91 ? 8.824 2.601 -5.523 1.00 83.62 91 ILE A N 1
ATOM 741 C CA . ILE A 1 91 ? 7.796 1.693 -5.008 1.00 83.62 91 ILE A CA 1
ATOM 742 C C . ILE A 1 91 ? 8.006 1.483 -3.510 1.00 83.62 91 ILE A C 1
ATOM 744 O O . ILE A 1 91 ? 7.093 1.737 -2.731 1.00 83.62 91 ILE A O 1
ATOM 748 N N . ILE A 1 92 ? 9.215 1.117 -3.088 1.00 86.31 92 ILE A N 1
ATOM 749 C CA . ILE A 1 92 ? 9.535 0.898 -1.674 1.00 86.31 92 ILE A CA 1
ATOM 750 C C . ILE A 1 92 ? 9.241 2.154 -0.844 1.00 86.31 92 ILE A C 1
ATOM 752 O O . ILE A 1 92 ? 8.560 2.062 0.177 1.00 86.31 92 ILE A O 1
ATOM 756 N N . ILE A 1 93 ? 9.675 3.334 -1.297 1.00 87.62 93 ILE A N 1
ATOM 757 C CA . ILE A 1 93 ? 9.418 4.605 -0.601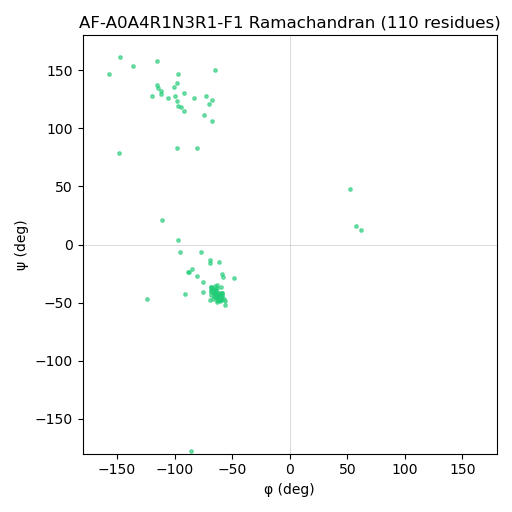 1.00 87.62 93 ILE A CA 1
ATOM 758 C C . ILE A 1 93 ? 7.914 4.878 -0.483 1.00 87.62 93 ILE A C 1
ATOM 760 O O . ILE A 1 93 ? 7.438 5.222 0.599 1.00 87.62 93 ILE A O 1
ATOM 764 N N . THR A 1 94 ? 7.148 4.700 -1.560 1.00 86.56 94 THR A N 1
ATOM 765 C CA . THR A 1 94 ? 5.693 4.893 -1.564 1.00 86.56 94 THR A CA 1
ATOM 766 C C . THR A 1 94 ? 5.003 3.920 -0.609 1.00 86.56 94 THR A C 1
ATOM 768 O O . THR A 1 94 ? 4.162 4.340 0.185 1.00 86.56 94 THR A O 1
ATOM 771 N N . PHE A 1 95 ? 5.390 2.643 -0.617 1.00 87.06 95 PHE A N 1
ATOM 772 C CA . PHE A 1 95 ? 4.864 1.637 0.306 1.00 87.06 95 PHE A CA 1
ATOM 773 C C . PHE A 1 95 ? 5.153 1.998 1.765 1.00 87.06 95 PHE A C 1
ATOM 775 O O . PHE A 1 95 ? 4.241 1.974 2.594 1.00 87.06 95 PHE A O 1
ATOM 782 N N . ILE A 1 96 ? 6.391 2.384 2.082 1.00 89.88 96 ILE A N 1
ATOM 783 C CA . ILE A 1 96 ? 6.782 2.800 3.434 1.00 89.88 96 ILE A CA 1
ATOM 784 C C . ILE A 1 96 ? 5.983 4.032 3.864 1.00 89.88 96 ILE A C 1
ATOM 786 O O . ILE A 1 96 ? 5.414 4.036 4.954 1.00 89.88 96 ILE A O 1
ATOM 790 N N . ALA A 1 97 ? 5.881 5.051 3.009 1.00 90.12 97 ALA A N 1
ATOM 791 C CA . ALA A 1 97 ? 5.154 6.278 3.318 1.00 90.12 97 ALA A CA 1
ATOM 792 C C . ALA A 1 97 ? 3.672 6.008 3.625 1.00 90.12 97 ALA A C 1
ATOM 794 O O . ALA A 1 97 ? 3.159 6.454 4.652 1.00 90.12 97 ALA A O 1
ATOM 795 N N . ILE A 1 98 ? 2.990 5.226 2.784 1.00 89.06 98 ILE A N 1
ATOM 796 C CA . ILE A 1 98 ? 1.574 4.880 2.986 1.00 89.06 98 ILE A CA 1
ATOM 797 C C . ILE A 1 98 ? 1.402 4.041 4.254 1.00 89.06 98 ILE A C 1
ATOM 799 O O . ILE A 1 98 ? 0.462 4.269 5.021 1.00 89.06 98 ILE A O 1
ATOM 803 N N . THR A 1 99 ? 2.317 3.102 4.505 1.00 90.06 99 THR A N 1
ATOM 804 C CA . THR A 1 99 ? 2.309 2.275 5.719 1.00 90.06 99 THR A CA 1
ATOM 805 C C . THR A 1 99 ? 2.455 3.135 6.969 1.00 90.06 99 THR A C 1
ATOM 807 O O . THR A 1 99 ? 1.695 2.958 7.920 1.00 90.06 99 THR A O 1
ATOM 810 N N . LEU A 1 100 ? 3.382 4.097 6.969 1.00 93.44 100 LEU A N 1
ATOM 811 C CA . LEU A 1 100 ? 3.600 5.015 8.087 1.00 93.44 100 LEU A CA 1
ATOM 812 C C . LEU A 1 100 ? 2.379 5.900 8.342 1.00 93.44 100 LEU A C 1
ATOM 814 O O . LEU A 1 100 ? 1.924 5.981 9.480 1.00 93.44 100 LEU A O 1
ATOM 818 N N . ILE A 1 101 ? 1.811 6.508 7.297 1.00 91.75 101 ILE A N 1
ATOM 819 C CA . ILE A 1 101 ? 0.614 7.356 7.413 1.00 91.75 101 ILE A CA 1
ATOM 820 C C . ILE A 1 101 ? -0.561 6.546 7.966 1.00 91.75 101 ILE A C 1
ATOM 822 O O . ILE A 1 101 ? -1.220 6.962 8.918 1.00 91.75 101 ILE A O 1
ATOM 826 N N . THR A 1 102 ? -0.801 5.361 7.406 1.00 90.69 102 THR A N 1
ATOM 827 C CA . THR A 1 102 ? -1.894 4.485 7.846 1.00 90.69 102 THR A CA 1
ATOM 828 C C . THR A 1 102 ? -1.682 4.029 9.285 1.00 90.69 102 THR A C 1
ATOM 830 O O . THR A 1 102 ? -2.625 4.036 10.073 1.00 90.69 102 THR A O 1
ATOM 833 N N . SER A 1 103 ? -0.447 3.682 9.655 1.00 88.06 103 SER A N 1
ATOM 834 C CA . SER A 1 103 ? -0.101 3.281 11.022 1.00 88.06 103 SER A CA 1
ATOM 835 C C . SER A 1 103 ? -0.306 4.426 12.010 1.00 88.06 103 SER A C 1
ATOM 837 O O . SER A 1 103 ? -0.892 4.215 13.069 1.00 88.06 103 SER A O 1
ATOM 839 N N . ALA A 1 104 ? 0.106 5.645 11.655 1.00 91.19 104 ALA A N 1
ATOM 840 C CA . ALA A 1 104 ? -0.114 6.831 12.475 1.00 91.19 104 ALA A CA 1
ATOM 841 C C . ALA A 1 104 ? -1.613 7.085 12.698 1.00 91.19 104 ALA A C 1
ATOM 843 O O . ALA A 1 104 ? -2.043 7.249 13.836 1.00 91.19 104 ALA A O 1
ATOM 844 N N . LEU A 1 105 ? -2.426 7.028 11.637 1.00 89.50 105 LEU A N 1
ATOM 845 C CA . LEU A 1 105 ? -3.883 7.174 11.735 1.00 89.50 105 LEU A CA 1
ATOM 846 C C . LEU A 1 105 ? -4.520 6.067 12.584 1.00 89.50 105 LEU A C 1
ATOM 848 O O . LEU A 1 105 ? -5.370 6.343 13.430 1.00 89.50 105 LEU A O 1
ATOM 852 N N . TYR A 1 106 ? -4.089 4.819 12.394 1.00 88.44 106 TYR A N 1
ATOM 853 C CA . TYR A 1 106 ? -4.588 3.678 13.156 1.00 88.44 106 TYR A CA 1
ATOM 854 C C . TYR A 1 106 ? -4.288 3.820 14.654 1.00 88.44 106 TYR A C 1
ATOM 856 O O . TYR A 1 106 ? -5.161 3.567 15.485 1.00 88.44 106 TYR A O 1
ATOM 864 N N . LEU A 1 107 ? -3.073 4.257 15.003 1.00 86.88 107 LEU A N 1
ATOM 865 C CA . LEU A 1 107 ? -2.661 4.500 16.385 1.00 86.88 107 LEU A CA 1
ATOM 866 C C . LEU A 1 107 ? -3.387 5.696 17.011 1.00 86.88 107 LEU A C 1
ATOM 868 O O . LEU A 1 107 ? -3.748 5.620 18.182 1.00 86.88 107 LEU A O 1
ATOM 872 N N . SER A 1 108 ? -3.656 6.761 16.254 1.00 85.12 108 SER A N 1
ATOM 873 C CA . SER A 1 108 ? -4.436 7.904 16.749 1.00 85.12 108 SER A CA 1
ATOM 874 C C . SER A 1 108 ? -5.861 7.498 17.125 1.00 85.12 108 SER A C 1
ATOM 876 O O . SER A 1 108 ? -6.309 7.806 18.221 1.00 85.12 108 SER A O 1
ATOM 878 N N . ILE A 1 109 ? -6.528 6.692 16.291 1.00 82.94 109 ILE A N 1
ATOM 879 C CA . ILE A 1 109 ? -7.858 6.125 16.598 1.00 82.94 109 ILE A CA 1
ATOM 880 C C . ILE A 1 109 ? -7.772 5.082 17.734 1.00 82.94 109 ILE A C 1
ATOM 882 O O . ILE A 1 109 ? -8.785 4.663 18.290 1.00 82.94 109 ILE A O 1
ATOM 886 N N . SER A 1 110 ? -6.568 4.595 18.056 1.00 67.75 110 SER A N 1
ATOM 887 C CA . SER A 1 110 ? -6.314 3.653 19.149 1.00 67.75 110 SER A CA 1
ATOM 888 C C . SER A 1 110 ? -6.117 4.287 20.516 1.00 67.75 110 SER A C 1
ATOM 890 O O . SER A 1 110 ? -6.216 3.565 21.507 1.00 67.75 110 SER A O 1
ATOM 892 N N . ARG A 1 111 ? -5.767 5.570 20.571 1.00 59.97 111 ARG A N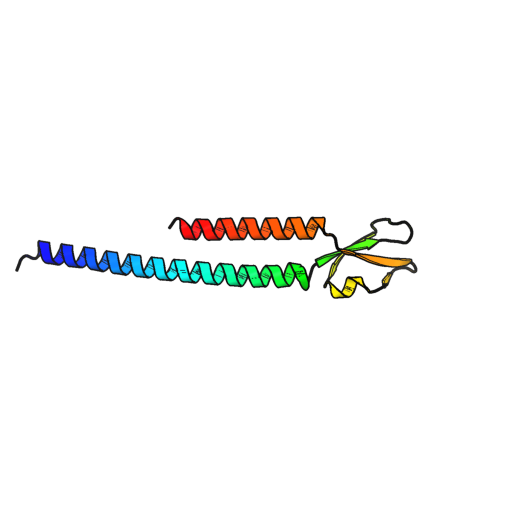 1
ATOM 893 C CA . ARG A 1 111 ? -5.470 6.272 21.824 1.00 59.97 111 ARG A CA 1
ATOM 894 C C . ARG A 1 111 ? -6.669 7.031 22.400 1.00 59.97 111 ARG A C 1
ATOM 896 O O . ARG A 1 111 ? -6.550 7.526 23.516 1.00 59.97 111 ARG A O 1
ATOM 903 N N . GLU A 1 112 ? -7.779 7.093 21.668 1.00 49.47 112 GLU A N 1
ATOM 904 C CA . GLU A 1 112 ? -9.109 7.499 22.158 1.00 49.47 112 GLU A CA 1
ATOM 905 C C . GLU A 1 112 ? -9.913 6.286 22.643 1.00 49.47 112 GLU A C 1
ATOM 907 O O . GLU A 1 112 ? -10.626 6.437 23.660 1.00 49.47 112 GLU A O 1
#

Mean predicted aligned error: 10.38 Å

Nearest PDB structures (foldseek):
  3r4r-assembly1_A  TM=4.117E-01  e=5.875E-01  Parabacteroides distasonis ATCC 8503
  3r4r-assembly2_B  TM=4.097E-01  e=8.164E-01  Parabacteroides distasonis ATCC 8503
  6nr8-assembly1_5  TM=2.938E-01  e=9.945E-01  Homo sapiens
  6vy1-assembly1_f  TM=3.574E-01  e=4.824E+00  Methanocaldococcus jannaschii DSM 2661

Organism: NCBI:txid680378